Protein AF-A0A4Q3VLK0-F1 (afdb_monomer_lite)

Radius of gyration: 17.01 Å; chains: 1; bounding box: 26×44×41 Å

Sequence (79 aa):
WGTGAVHRRDFARRVRMRSYAELYAMRDLYYRAHWFARDGRINGYSTEPFIESTILERRRALEWLLDKTADWNEMDLST

pLDDT: mean 89.5, std 11.76, range [43.44, 98.0]

Secondary structure (DSSP, 8-state):
--SHHHHHHHHHTT--PPPHHHHHHHHHHHHHHHHHHHHHHHHT---TT--HHHHHHHHHHHHHHH-TT--TTS-----

Structure (mmCIF, N/CA/C/O backbone):
data_AF-A0A4Q3VLK0-F1
#
_entry.id   AF-A0A4Q3VLK0-F1
#
loop_
_atom_site.group_PDB
_atom_site.id
_atom_site.type_symbol
_atom_site.label_atom_id
_atom_site.label_alt_id
_atom_site.label_comp_id
_atom_site.label_asym_id
_atom_site.label_entity_id
_atom_site.label_seq_id
_atom_site.pdbx_PDB_ins_code
_atom_site.Cartn_x
_atom_site.Cartn_y
_atom_site.Cartn_z
_atom_site.occupancy
_atom_site.B_iso_or_equiv
_atom_site.auth_seq_id
_atom_site.auth_comp_id
_atom_site.auth_asym_id
_atom_site.auth_atom_id
_atom_site.pdbx_PDB_model_num
ATOM 1 N N . TRP A 1 1 ? 2.851 34.725 20.337 1.00 43.44 1 TRP A N 1
ATOM 2 C CA . TRP A 1 1 ? 2.867 33.252 20.226 1.00 43.44 1 TRP A CA 1
ATOM 3 C C . TRP A 1 1 ? 1.461 32.706 20.476 1.00 43.44 1 TRP A C 1
ATOM 5 O O . TRP A 1 1 ? 1.111 32.485 21.623 1.00 43.44 1 TRP A O 1
ATOM 15 N N . GLY A 1 2 ? 0.611 32.585 19.445 1.00 55.81 2 GLY A N 1
ATOM 16 C CA . GLY A 1 2 ? -0.814 32.240 19.649 1.00 55.81 2 GLY A CA 1
ATOM 17 C C . GLY A 1 2 ? -1.540 31.559 18.481 1.00 55.81 2 GLY A C 1
ATOM 18 O O . GLY A 1 2 ? -2.715 31.240 18.603 1.00 55.81 2 GLY A O 1
ATOM 19 N N . THR A 1 3 ? -0.874 31.292 17.356 1.00 58.34 3 THR A N 1
ATOM 20 C CA . THR A 1 3 ? -1.521 30.793 16.126 1.00 58.34 3 THR A CA 1
ATOM 21 C C . THR A 1 3 ? -1.478 29.269 15.952 1.00 58.34 3 THR A C 1
ATOM 23 O O . THR A 1 3 ? -2.330 28.707 15.270 1.00 58.34 3 THR A O 1
ATOM 26 N N . GLY A 1 4 ? -0.555 28.551 16.603 1.00 59.06 4 GLY A N 1
ATOM 27 C CA . GLY A 1 4 ? -0.348 27.111 16.362 1.00 59.06 4 GLY A CA 1
ATOM 28 C C . GLY A 1 4 ? -1.522 26.192 16.746 1.00 59.06 4 GLY A C 1
ATOM 29 O O . GLY A 1 4 ? -1.711 25.141 16.132 1.00 59.06 4 GLY A O 1
ATOM 30 N N . ALA A 1 5 ? -2.338 26.576 17.732 1.00 59.41 5 ALA A N 1
ATOM 31 C CA . ALA A 1 5 ? -3.465 25.760 18.196 1.00 59.41 5 ALA A CA 1
ATOM 32 C C . ALA A 1 5 ? -4.681 25.810 17.250 1.00 59.41 5 ALA A C 1
ATOM 34 O O . ALA A 1 5 ? -5.392 24.813 17.112 1.00 59.41 5 ALA A O 1
ATOM 35 N N . VAL A 1 6 ? -4.895 26.944 16.573 1.00 60.06 6 VAL A N 1
ATOM 36 C CA . VAL A 1 6 ? -6.012 27.146 15.633 1.00 60.06 6 VAL A CA 1
ATOM 37 C C . VAL A 1 6 ? -5.802 26.288 14.380 1.00 60.06 6 VAL A C 1
ATOM 39 O O . VAL A 1 6 ? -6.663 25.482 14.032 1.00 60.06 6 VAL A O 1
ATOM 42 N N . HIS A 1 7 ? -4.593 26.312 13.805 1.00 65.88 7 HIS A N 1
ATOM 43 C CA . HIS A 1 7 ? -4.253 25.518 12.617 1.00 65.88 7 HIS A CA 1
ATOM 44 C C . HIS A 1 7 ? -4.393 23.997 12.819 1.00 65.88 7 HIS A C 1
ATOM 46 O O . HIS A 1 7 ? -4.781 23.283 11.892 1.00 65.88 7 HIS A O 1
ATOM 52 N N . ARG A 1 8 ? -4.122 23.483 14.030 1.00 71.31 8 ARG A N 1
ATOM 53 C CA . ARG A 1 8 ? -4.232 22.045 14.342 1.00 71.31 8 ARG A CA 1
ATOM 54 C C . ARG A 1 8 ? -5.684 21.563 14.372 1.00 71.31 8 ARG A C 1
ATOM 56 O O . ARG A 1 8 ? -5.980 20.487 13.855 1.00 71.31 8 ARG A O 1
ATOM 63 N N . ARG A 1 9 ? -6.590 22.352 14.960 1.00 75.88 9 ARG A N 1
ATOM 64 C CA . ARG A 1 9 ? -8.023 22.015 15.023 1.00 75.88 9 ARG A CA 1
ATOM 65 C C . ARG A 1 9 ? -8.661 22.044 13.636 1.00 75.88 9 ARG A C 1
ATOM 67 O O . ARG A 1 9 ? -9.430 21.145 13.302 1.00 75.88 9 ARG A O 1
ATOM 74 N N . ASP A 1 10 ? -8.273 23.007 12.807 1.00 84.00 10 ASP A N 1
ATOM 75 C CA . ASP A 1 10 ? -8.760 23.109 11.429 1.00 84.00 10 ASP A CA 1
ATOM 76 C C . ASP A 1 10 ? -8.200 22.015 10.513 1.00 84.00 1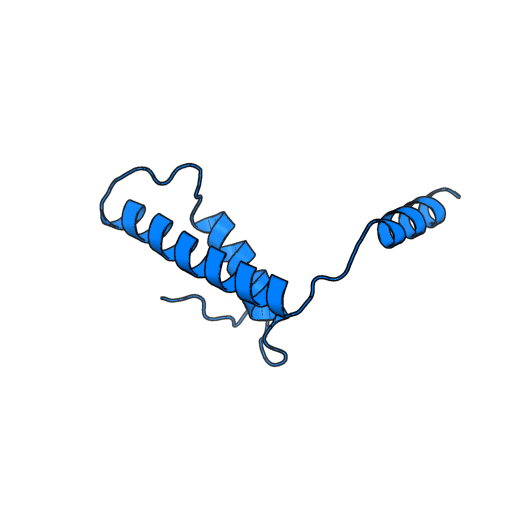0 ASP A C 1
ATOM 78 O O . ASP A 1 10 ? -8.866 21.591 9.570 1.00 84.00 10 ASP A O 1
ATOM 82 N N . PHE A 1 11 ? -6.987 21.518 10.772 1.00 81.50 11 PHE A N 1
ATOM 83 C CA . PHE A 1 11 ? -6.465 20.328 10.098 1.00 81.50 11 PHE A CA 1
ATOM 84 C C . PHE A 1 11 ? -7.276 19.081 10.463 1.00 81.50 11 PHE A C 1
ATOM 86 O O . PHE A 1 11 ? -7.805 18.422 9.573 1.00 81.50 11 PHE A O 1
ATOM 93 N N . ALA A 1 12 ? -7.449 18.800 11.758 1.00 83.69 12 ALA A N 1
ATOM 94 C CA . ALA A 1 12 ? -8.164 17.609 12.218 1.00 83.69 12 ALA A CA 1
ATOM 95 C C . ALA A 1 12 ? -9.609 17.546 11.692 1.00 83.69 12 ALA A C 1
ATOM 97 O O . ALA A 1 12 ? -10.064 16.485 11.279 1.00 83.69 12 ALA A O 1
ATOM 98 N N . ARG A 1 13 ? -10.307 18.690 11.619 1.00 88.56 13 ARG A N 1
ATOM 99 C CA . ARG A 1 13 ? -11.672 18.778 11.066 1.00 88.56 13 ARG A CA 1
ATOM 100 C C . ARG A 1 13 ? -11.773 18.440 9.575 1.00 88.56 13 ARG A C 1
ATOM 102 O O . ARG A 1 13 ? -12.863 18.121 9.112 1.00 88.56 13 ARG A O 1
ATOM 109 N N . ARG A 1 14 ? -10.675 18.545 8.822 1.00 89.69 14 ARG A N 1
ATOM 110 C CA . ARG A 1 14 ? -10.624 18.251 7.379 1.00 89.69 14 ARG A CA 1
ATOM 111 C C . ARG A 1 14 ? -10.202 16.816 7.075 1.00 89.69 14 ARG A C 1
ATOM 113 O O . ARG A 1 14 ? -10.309 16.386 5.930 1.00 89.69 14 ARG A O 1
ATOM 120 N N . VAL A 1 15 ? -9.722 16.077 8.073 1.00 90.88 15 VAL A N 1
ATOM 121 C CA . VAL A 1 15 ? -9.298 14.687 7.911 1.00 90.88 15 VAL A CA 1
ATOM 122 C C . VAL A 1 15 ? -10.472 13.763 8.211 1.00 90.88 15 VAL A C 1
ATOM 124 O O . VAL A 1 15 ? -11.148 13.898 9.227 1.00 90.88 15 VAL A O 1
ATOM 127 N N . ARG A 1 16 ? -10.697 12.791 7.328 1.00 90.62 16 ARG A N 1
ATOM 128 C CA . ARG A 1 16 ? -11.687 11.729 7.518 1.00 90.62 16 ARG A CA 1
ATOM 129 C C . ARG A 1 16 ? -10.976 10.384 7.573 1.00 90.62 16 ARG A C 1
ATOM 131 O O . ARG A 1 16 ? -10.144 10.099 6.713 1.00 90.62 16 ARG A O 1
ATOM 138 N N . MET A 1 17 ? -11.334 9.555 8.554 1.00 91.50 17 MET A N 1
ATOM 139 C CA . MET A 1 17 ? -10.862 8.171 8.596 1.00 91.50 17 MET A CA 1
ATOM 140 C C . MET A 1 17 ? -11.445 7.373 7.432 1.00 91.50 17 MET A C 1
ATOM 142 O O . MET A 1 17 ? -12.641 7.461 7.141 1.00 91.50 17 MET A O 1
ATOM 146 N N . ARG A 1 18 ? -10.583 6.595 6.781 1.00 94.44 18 ARG A N 1
ATOM 147 C CA . ARG A 1 18 ? -10.977 5.635 5.752 1.00 94.44 18 ARG A CA 1
ATOM 148 C C . ARG A 1 18 ? -11.529 4.378 6.408 1.00 94.44 18 ARG A C 1
ATOM 150 O O . ARG A 1 18 ? -11.065 3.967 7.469 1.00 94.44 18 ARG A O 1
ATOM 157 N N . SER A 1 19 ? -12.531 3.787 5.776 1.00 96.50 19 SER A N 1
ATOM 158 C CA . SER A 1 19 ? -13.041 2.473 6.150 1.00 96.50 19 SER A CA 1
ATOM 159 C C . SER A 1 19 ? -12.007 1.385 5.856 1.00 96.50 19 SER A C 1
ATOM 161 O O . SER A 1 19 ? -11.173 1.535 4.963 1.00 96.50 19 SER A O 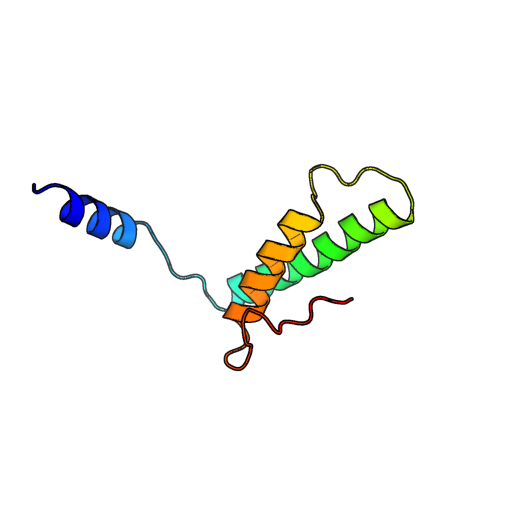1
ATOM 163 N N . TYR A 1 20 ? -12.097 0.250 6.552 1.00 96.00 20 TYR A N 1
ATOM 164 C CA . TYR A 1 20 ? -11.261 -0.912 6.235 1.00 96.00 20 TYR A CA 1
ATOM 165 C C . TYR A 1 20 ? -11.415 -1.354 4.775 1.00 96.00 20 TYR A C 1
ATOM 167 O O . TYR A 1 20 ? -10.420 -1.681 4.140 1.00 96.00 20 TYR A O 1
ATOM 175 N N . ALA A 1 21 ? -12.629 -1.302 4.216 1.00 97.50 21 ALA A N 1
ATOM 176 C CA . ALA A 1 21 ? -12.869 -1.631 2.811 1.00 97.50 21 ALA A CA 1
ATOM 177 C C . ALA A 1 21 ? -12.077 -0.722 1.853 1.00 97.50 21 ALA A C 1
ATOM 179 O O . ALA A 1 21 ? -11.429 -1.222 0.937 1.00 97.50 21 ALA A O 1
ATOM 180 N N . GLU A 1 22 ? -12.069 0.596 2.092 1.00 97.56 22 GLU A N 1
ATOM 181 C CA . GLU A 1 22 ? -11.239 1.535 1.321 1.00 97.56 22 GLU A CA 1
ATOM 182 C C . GLU A 1 22 ? -9.745 1.213 1.466 1.00 97.56 22 GLU A C 1
ATOM 184 O O . GLU A 1 22 ? -9.020 1.218 0.474 1.00 97.56 22 GLU A O 1
ATOM 189 N N . LEU A 1 23 ? -9.282 0.902 2.682 1.00 96.62 23 LEU A N 1
ATOM 190 C CA . LEU A 1 23 ? -7.876 0.579 2.938 1.00 96.62 23 LEU A CA 1
ATOM 191 C C . LEU A 1 23 ? -7.438 -0.712 2.230 1.00 96.62 23 LEU A C 1
ATOM 193 O O . LEU A 1 23 ? -6.396 -0.718 1.578 1.00 96.62 23 LEU A O 1
ATOM 197 N N . TYR A 1 24 ? -8.237 -1.782 2.297 1.00 96.81 24 TYR A N 1
ATOM 198 C CA . TYR A 1 24 ? -7.950 -3.035 1.592 1.00 96.81 24 TYR A CA 1
ATOM 199 C C . TYR A 1 24 ? -7.992 -2.866 0.070 1.00 96.81 24 TYR A C 1
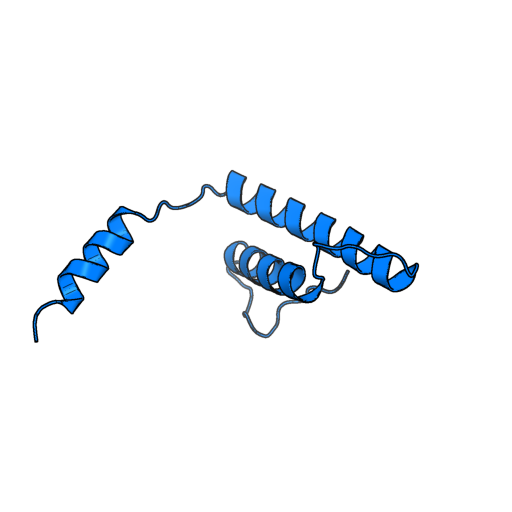ATOM 201 O O . TYR A 1 24 ? -7.120 -3.394 -0.618 1.00 96.81 24 TYR A O 1
ATOM 209 N N . ALA A 1 25 ? -8.940 -2.087 -0.461 1.00 98.00 25 ALA A N 1
ATOM 210 C CA . ALA A 1 25 ? -8.995 -1.780 -1.890 1.00 98.00 25 ALA A CA 1
ATOM 211 C C . ALA A 1 25 ? -7.764 -0.981 -2.353 1.00 98.00 25 ALA A C 1
ATOM 213 O O . ALA A 1 25 ? -7.188 -1.267 -3.401 1.00 98.00 25 ALA A O 1
ATOM 214 N N . MET A 1 26 ? -7.312 -0.008 -1.554 1.00 97.56 26 MET A N 1
ATOM 215 C CA . MET A 1 26 ? -6.072 0.718 -1.833 1.00 97.56 26 MET A CA 1
ATOM 216 C C . MET A 1 26 ? -4.850 -0.201 -1.768 1.00 97.56 26 MET A C 1
ATOM 218 O O . MET A 1 26 ? -3.978 -0.098 -2.628 1.00 97.56 26 MET A O 1
ATOM 222 N N . ARG A 1 27 ? -4.776 -1.106 -0.784 1.00 96.31 27 ARG A N 1
ATOM 223 C CA . ARG A 1 27 ? -3.679 -2.079 -0.672 1.00 96.31 27 ARG A CA 1
ATOM 224 C C . ARG A 1 27 ? -3.594 -2.956 -1.924 1.00 96.31 27 ARG A C 1
ATOM 226 O O . ARG A 1 27 ? -2.513 -3.076 -2.492 1.00 96.31 27 ARG A O 1
ATOM 233 N N . ASP A 1 28 ? -4.722 -3.499 -2.385 1.00 97.06 28 ASP A N 1
ATOM 234 C CA . ASP A 1 28 ? -4.796 -4.294 -3.620 1.00 97.06 28 ASP A CA 1
ATOM 235 C C . ASP A 1 28 ? -4.368 -3.482 -4.857 1.00 97.06 28 ASP A C 1
ATOM 237 O O . ASP A 1 28 ? -3.575 -3.954 -5.673 1.00 97.06 28 ASP A O 1
ATOM 241 N N . LEU A 1 29 ? -4.792 -2.218 -4.962 1.00 97.44 29 LEU A N 1
ATOM 242 C CA . LEU A 1 29 ? -4.349 -1.327 -6.038 1.00 97.44 29 LEU A CA 1
ATOM 243 C C . LEU A 1 29 ? -2.820 -1.155 -6.056 1.00 97.44 29 LEU A C 1
ATOM 245 O O . LEU A 1 29 ? -2.206 -1.288 -7.114 1.00 97.44 29 LEU A O 1
ATOM 249 N N . TYR A 1 30 ? -2.193 -0.880 -4.906 1.00 97.25 30 TYR A N 1
ATOM 250 C CA . TYR A 1 30 ? -0.735 -0.713 -4.831 1.00 97.25 30 TYR A CA 1
ATOM 251 C C . TYR A 1 30 ? 0.028 -2.023 -5.035 1.00 97.25 30 TYR A C 1
ATOM 253 O O . TYR A 1 30 ? 1.124 -1.999 -5.591 1.00 97.25 30 TYR A O 1
ATOM 261 N N . TYR A 1 31 ? -0.553 -3.163 -4.659 1.00 95.81 31 TYR A N 1
ATOM 262 C CA . TYR A 1 31 ? -0.005 -4.476 -4.987 1.00 95.81 31 TYR A CA 1
ATOM 263 C C . TYR A 1 31 ? 0.065 -4.692 -6.507 1.00 95.81 31 TYR A C 1
ATOM 265 O O . TYR A 1 31 ? 1.118 -5.038 -7.043 1.00 95.81 31 TYR A O 1
ATOM 273 N N . ARG A 1 32 ? -1.026 -4.413 -7.230 1.00 96.88 32 ARG A N 1
ATOM 274 C CA . ARG A 1 32 ? -1.075 -4.539 -8.699 1.00 96.88 32 ARG A CA 1
ATOM 275 C C . ARG A 1 32 ? -0.181 -3.519 -9.401 1.00 96.88 32 ARG A C 1
ATOM 277 O O . ARG A 1 32 ? 0.491 -3.856 -10.371 1.00 96.88 32 ARG A O 1
ATOM 284 N N . ALA A 1 33 ? -0.138 -2.286 -8.896 1.00 97.06 33 ALA A N 1
ATOM 285 C CA . ALA A 1 33 ? 0.746 -1.249 -9.420 1.00 97.06 33 ALA A CA 1
ATOM 286 C C . ALA A 1 33 ? 2.228 -1.620 -9.249 1.00 97.06 33 ALA A C 1
ATOM 288 O O . ALA A 1 33 ? 3.026 -1.352 -10.144 1.00 97.06 33 ALA A O 1
ATOM 289 N N . HIS A 1 34 ? 2.592 -2.267 -8.135 1.00 96.62 34 HIS A N 1
ATOM 290 C CA . HIS A 1 34 ? 3.952 -2.760 -7.912 1.00 96.62 34 HIS A CA 1
ATOM 291 C C . HIS A 1 34 ? 4.326 -3.810 -8.959 1.00 96.62 34 HIS A C 1
ATOM 293 O O . HIS A 1 34 ? 5.380 -3.698 -9.578 1.00 96.62 34 HIS A O 1
ATOM 299 N N . TRP A 1 35 ? 3.432 -4.769 -9.218 1.00 96.06 35 TRP A N 1
ATOM 300 C CA . TRP A 1 35 ? 3.617 -5.756 -10.281 1.00 96.06 35 TRP A CA 1
ATOM 301 C C . TRP A 1 35 ? 3.804 -5.119 -11.657 1.00 96.06 35 TRP A C 1
ATOM 303 O O . TRP A 1 35 ? 4.743 -5.479 -12.357 1.00 96.06 35 TRP A O 1
ATOM 313 N N . PHE A 1 36 ? 2.968 -4.146 -12.026 1.00 97.19 36 PHE A N 1
ATOM 314 C CA . PHE A 1 36 ? 3.097 -3.438 -13.303 1.00 97.19 36 PHE A CA 1
ATOM 315 C C . PHE A 1 36 ? 4.437 -2.698 -13.432 1.00 97.19 36 PHE A C 1
ATOM 317 O O . PHE A 1 36 ? 5.105 -2.803 -14.460 1.00 97.19 36 PHE A O 1
ATOM 324 N N . ALA A 1 37 ? 4.849 -1.977 -12.384 1.00 96.88 37 ALA A N 1
ATOM 325 C CA . ALA A 1 37 ? 6.113 -1.244 -12.371 1.00 96.88 37 ALA A CA 1
ATOM 326 C C . ALA A 1 37 ? 7.324 -2.190 -12.469 1.00 96.88 37 ALA A C 1
ATOM 328 O O . ALA A 1 37 ? 8.247 -1.944 -13.248 1.00 96.88 37 ALA A O 1
ATOM 329 N N . ARG A 1 38 ? 7.285 -3.301 -11.724 1.00 95.44 38 ARG A N 1
ATOM 330 C CA . ARG A 1 38 ? 8.310 -4.348 -11.743 1.00 95.44 38 ARG A CA 1
ATOM 331 C C . ARG A 1 38 ? 8.393 -5.050 -13.096 1.00 95.44 38 ARG A C 1
ATOM 333 O O . ARG A 1 38 ? 9.501 -5.302 -13.560 1.00 95.44 38 ARG A O 1
ATOM 340 N N . ASP A 1 39 ? 7.258 -5.346 -13.72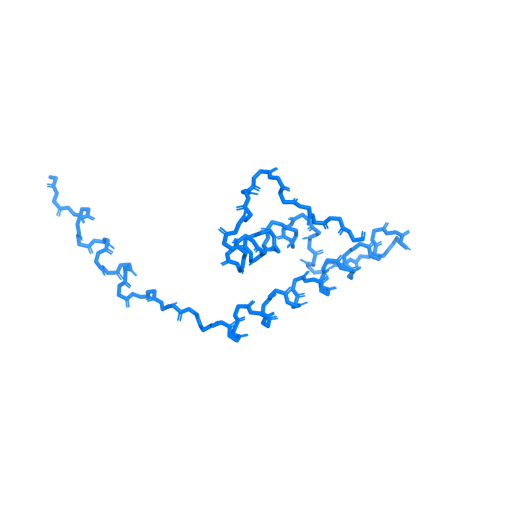4 1.00 97.00 39 ASP A N 1
ATOM 341 C CA . ASP A 1 39 ? 7.215 -5.960 -15.052 1.00 97.00 39 ASP A CA 1
ATOM 342 C C . ASP A 1 39 ? 7.883 -5.060 -16.097 1.00 97.00 39 ASP A C 1
ATOM 344 O O . ASP A 1 39 ? 8.788 -5.508 -16.795 1.00 97.00 39 ASP A O 1
ATOM 348 N N . GLY A 1 40 ? 7.562 -3.762 -16.112 1.00 96.56 40 GLY A N 1
ATOM 349 C CA . GLY A 1 40 ? 8.232 -2.806 -16.999 1.00 96.56 40 GLY A CA 1
ATOM 350 C C . GLY A 1 40 ? 9.735 -2.699 -16.756 1.00 96.56 40 GLY A C 1
ATOM 351 O O . GLY A 1 40 ? 10.508 -2.640 -17.712 1.00 96.56 40 GLY A O 1
ATOM 352 N N . ARG A 1 41 ? 10.182 -2.775 -15.495 1.00 95.19 41 ARG A N 1
ATOM 353 C CA . ARG A 1 41 ? 11.614 -2.835 -15.162 1.00 95.19 41 ARG A CA 1
ATOM 354 C C . ARG A 1 41 ? 12.286 -4.112 -15.677 1.00 95.19 41 ARG A C 1
ATOM 356 O O . ARG A 1 41 ? 13.423 -4.041 -16.130 1.00 95.19 41 ARG A O 1
ATOM 363 N N . ILE A 1 42 ? 11.621 -5.263 -15.582 1.00 96.62 42 ILE A N 1
ATOM 364 C CA . ILE A 1 42 ? 12.154 -6.556 -16.044 1.00 96.62 42 ILE A CA 1
ATOM 365 C C . ILE A 1 42 ? 12.164 -6.629 -17.578 1.00 96.62 42 ILE A C 1
ATOM 367 O O . ILE A 1 42 ? 13.142 -7.093 -18.159 1.00 96.62 42 ILE A O 1
ATOM 371 N N . ASN A 1 43 ? 11.103 -6.145 -18.227 1.00 97.88 43 ASN A N 1
ATOM 372 C CA . ASN A 1 43 ? 10.875 -6.269 -19.668 1.00 97.88 43 ASN A CA 1
ATOM 373 C C . ASN A 1 43 ? 11.327 -5.044 -20.483 1.00 97.88 43 ASN A C 1
ATOM 375 O O .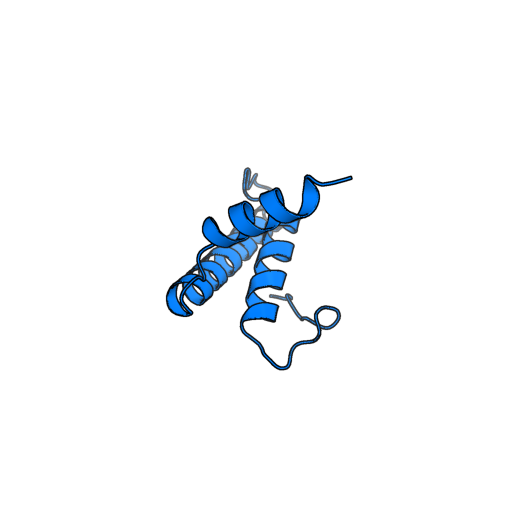 ASN A 1 43 ? 11.259 -5.065 -21.710 1.00 97.88 43 ASN A O 1
ATOM 379 N N . GLY A 1 44 ? 11.807 -3.981 -19.834 1.00 97.19 44 GLY A N 1
ATOM 380 C CA . GLY A 1 44 ? 12.440 -2.834 -20.489 1.00 97.19 44 GLY A CA 1
ATOM 381 C C . GLY A 1 44 ? 11.481 -1.828 -21.131 1.00 97.19 44 GLY A C 1
ATOM 382 O O . GLY A 1 44 ? 11.873 -1.151 -22.081 1.00 97.19 44 GLY A O 1
ATOM 383 N N . TYR A 1 45 ? 10.245 -1.702 -20.636 1.00 97.44 45 TYR A N 1
ATOM 384 C CA . TYR A 1 45 ? 9.289 -0.693 -21.107 1.00 97.44 45 TYR A CA 1
ATOM 385 C C . TYR A 1 45 ? 8.943 0.331 -20.017 1.00 97.44 45 TYR A C 1
ATOM 387 O O . TYR A 1 45 ? 9.015 0.050 -18.820 1.00 97.44 45 TYR A O 1
ATOM 395 N N . SER A 1 46 ? 8.563 1.543 -20.436 1.00 96.62 46 SER A N 1
ATOM 396 C CA . SER A 1 46 ? 8.222 2.621 -19.502 1.00 96.62 46 SER A CA 1
ATOM 397 C C . SER A 1 46 ? 6.903 2.349 -18.787 1.00 96.62 46 SER A C 1
ATOM 399 O O . SER A 1 46 ? 5.891 2.034 -19.413 1.00 96.62 46 SER A O 1
ATOM 401 N N . THR A 1 47 ? 6.913 2.531 -17.472 1.00 97.19 47 THR A N 1
ATOM 402 C CA . THR A 1 47 ? 5.738 2.422 -16.606 1.00 97.19 47 THR A CA 1
ATOM 403 C C . THR A 1 47 ? 5.287 3.782 -16.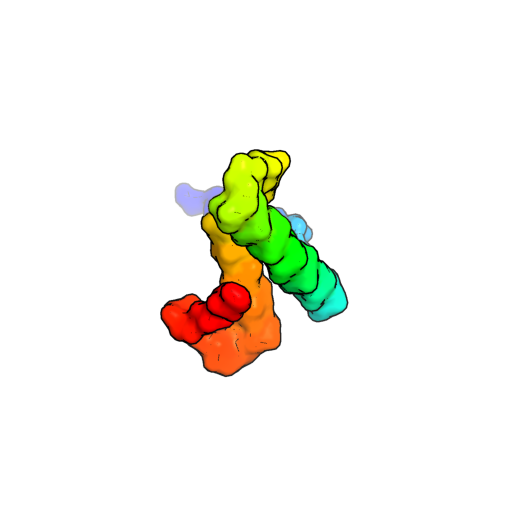098 1.00 97.19 47 THR A C 1
ATOM 405 O O . THR A 1 47 ? 4.437 3.839 -15.222 1.00 97.19 47 THR A O 1
ATOM 408 N N . GLU A 1 48 ? 5.808 4.896 -16.619 1.00 95.19 48 GLU A N 1
ATOM 409 C CA . GLU A 1 48 ? 5.387 6.224 -16.172 1.00 95.19 48 GLU A CA 1
ATOM 410 C C . GLU A 1 48 ? 3.860 6.416 -16.286 1.00 95.19 48 GLU A C 1
ATOM 412 O O . GLU A 1 48 ? 3.250 6.004 -17.275 1.00 95.19 48 GLU A O 1
ATOM 417 N N . PRO A 1 49 ? 3.213 7.032 -15.277 1.00 93.00 49 PRO A N 1
ATOM 418 C CA . PRO A 1 49 ? 3.795 7.685 -14.095 1.00 93.00 49 PRO A CA 1
ATOM 419 C C . PRO A 1 49 ? 3.986 6.758 -12.865 1.00 93.00 49 PRO A C 1
ATOM 421 O O . PRO A 1 49 ? 4.132 7.241 -11.741 1.00 93.00 49 PRO A O 1
ATOM 424 N N . PHE A 1 50 ? 3.954 5.432 -13.032 1.00 94.94 50 PHE A N 1
ATOM 425 C CA . PHE A 1 50 ? 4.034 4.432 -11.958 1.00 94.94 50 PHE A CA 1
ATOM 426 C C . PHE A 1 50 ? 5.476 4.194 -11.482 1.00 94.94 50 PHE A C 1
ATOM 428 O O . PHE A 1 50 ? 6.129 3.216 -11.837 1.00 94.94 50 PHE A O 1
ATOM 435 N N . ILE A 1 51 ? 5.966 5.087 -10.620 1.00 95.94 51 ILE A N 1
ATOM 436 C CA . ILE A 1 51 ? 7.304 4.991 -10.018 1.00 95.94 51 ILE A CA 1
ATOM 437 C C . ILE A 1 51 ? 7.329 3.889 -8.940 1.00 95.94 51 ILE A C 1
ATOM 439 O O . ILE A 1 51 ? 6.718 4.047 -7.877 1.00 95.94 51 ILE A O 1
ATOM 443 N N . GLU A 1 52 ? 8.074 2.803 -9.187 1.00 94.62 52 GLU A N 1
ATOM 444 C CA . GLU A 1 52 ? 8.146 1.598 -8.330 1.00 94.62 52 GLU A CA 1
ATOM 445 C C . GLU A 1 52 ? 8.461 1.928 -6.860 1.00 94.62 52 GLU A C 1
ATOM 447 O O . GLU A 1 52 ? 7.773 1.449 -5.961 1.00 94.62 52 GLU A O 1
ATOM 452 N N . SER A 1 53 ? 9.425 2.818 -6.596 1.00 94.75 53 SER A N 1
ATOM 453 C CA . SER A 1 53 ? 9.794 3.221 -5.229 1.00 94.75 53 SER A CA 1
ATOM 454 C C . SER A 1 53 ? 8.655 3.922 -4.482 1.00 94.75 53 SER A C 1
ATOM 456 O O . SER A 1 53 ? 8.386 3.618 -3.323 1.00 94.75 53 SER A O 1
ATOM 458 N N . THR A 1 54 ? 7.924 4.819 -5.150 1.00 96.62 54 THR A N 1
ATOM 459 C CA . THR A 1 54 ? 6.776 5.518 -4.546 1.00 96.62 54 THR A CA 1
ATOM 460 C C . THR A 1 54 ? 5.628 4.552 -4.267 1.00 96.62 54 THR A C 1
ATOM 462 O O . THR A 1 54 ? 4.941 4.664 -3.250 1.00 96.62 54 THR A O 1
ATOM 465 N N . ILE A 1 55 ? 5.412 3.597 -5.171 1.00 96.94 55 ILE A N 1
ATOM 466 C CA . ILE A 1 55 ? 4.405 2.547 -5.020 1.00 96.94 55 ILE A CA 1
ATOM 467 C C . ILE A 1 55 ? 4.733 1.654 -3.823 1.00 96.94 55 ILE A C 1
ATOM 469 O O . ILE A 1 55 ? 3.847 1.401 -3.005 1.00 96.94 55 ILE A O 1
ATOM 473 N N . LEU A 1 56 ? 5.992 1.231 -3.686 1.00 95.25 56 LEU A N 1
ATOM 474 C CA . LEU A 1 56 ? 6.447 0.396 -2.578 1.00 95.25 56 LEU A CA 1
ATOM 475 C C . LEU A 1 56 ? 6.296 1.089 -1.222 1.00 95.25 56 LEU A C 1
ATOM 477 O O . LEU A 1 56 ? 5.759 0.475 -0.305 1.00 95.25 56 LEU A O 1
ATOM 481 N N . GLU A 1 57 ? 6.662 2.368 -1.095 1.00 95.50 57 GLU A N 1
ATOM 482 C CA . GLU A 1 57 ? 6.471 3.106 0.166 1.00 95.50 57 GLU A CA 1
ATOM 483 C C . GLU A 1 57 ? 4.989 3.235 0.552 1.00 95.50 57 GLU A C 1
ATOM 485 O O . GLU A 1 57 ? 4.615 3.087 1.717 1.00 95.50 57 GLU A O 1
ATOM 490 N N . ARG A 1 58 ? 4.100 3.457 -0.423 1.00 96.00 58 ARG A N 1
ATOM 491 C CA . ARG A 1 58 ? 2.653 3.529 -0.161 1.00 96.00 58 ARG A CA 1
ATOM 492 C C . ARG A 1 58 ? 2.058 2.167 0.182 1.00 96.00 58 ARG A C 1
ATOM 494 O O . ARG A 1 58 ? 1.206 2.091 1.066 1.00 96.00 58 ARG A O 1
ATOM 501 N N . ARG A 1 59 ? 2.521 1.098 -0.473 1.00 95.44 59 ARG A N 1
ATOM 502 C CA . ARG A 1 59 ? 2.171 -0.278 -0.107 1.00 95.44 59 ARG A CA 1
ATOM 503 C C . ARG A 1 59 ? 2.626 -0.572 1.320 1.00 95.44 59 ARG A C 1
ATOM 505 O O . ARG A 1 59 ? 1.800 -1.018 2.103 1.00 95.44 59 ARG A O 1
ATOM 512 N N . ARG A 1 60 ? 3.870 -0.233 1.685 1.00 94.94 60 ARG A N 1
ATOM 513 C CA . ARG A 1 60 ? 4.395 -0.361 3.054 1.00 94.94 60 ARG A CA 1
ATOM 514 C C . ARG A 1 60 ? 3.465 0.305 4.067 1.00 94.94 60 ARG A C 1
ATOM 516 O O . ARG A 1 60 ? 3.028 -0.324 5.016 1.00 94.94 60 ARG A O 1
ATOM 523 N N . ALA A 1 61 ? 3.079 1.557 3.845 1.00 95.12 61 ALA A N 1
ATOM 524 C CA . ALA A 1 61 ? 2.157 2.241 4.752 1.00 95.12 61 ALA A CA 1
ATOM 525 C C . ALA A 1 61 ? 0.827 1.492 4.951 1.00 95.12 61 ALA A C 1
ATOM 527 O O . ALA A 1 61 ? 0.320 1.428 6.068 1.00 95.12 61 ALA A O 1
ATOM 528 N N . LEU A 1 62 ? 0.270 0.914 3.884 1.00 95.69 62 LEU A N 1
ATOM 529 C CA . LEU A 1 62 ? -1.002 0.190 3.932 1.00 95.69 62 LEU A CA 1
ATOM 530 C C . LEU A 1 62 ? -0.878 -1.192 4.579 1.00 95.69 62 LEU A C 1
ATOM 532 O O . LEU A 1 62 ? -1.749 -1.561 5.358 1.00 95.69 62 LEU A O 1
ATOM 536 N N . GLU A 1 63 ? 0.185 -1.936 4.274 1.00 93.62 63 GLU A N 1
ATOM 537 C CA . GLU A 1 63 ? 0.493 -3.232 4.893 1.00 93.62 63 GLU A CA 1
ATOM 538 C C . GLU A 1 63 ? 0.672 -3.063 6.411 1.00 93.62 63 GLU A C 1
ATOM 540 O O . GLU A 1 63 ? -0.014 -3.725 7.184 1.00 93.62 63 GLU A O 1
ATOM 545 N N . TRP A 1 64 ? 1.470 -2.076 6.836 1.00 95.00 64 TRP A N 1
ATOM 546 C CA . TRP A 1 64 ? 1.698 -1.770 8.251 1.00 95.00 64 TRP A CA 1
ATOM 547 C C . TRP A 1 64 ? 0.415 -1.334 8.965 1.00 95.00 64 TRP A C 1
ATOM 549 O O . TRP A 1 64 ? 0.122 -1.774 10.070 1.00 95.00 64 TRP A O 1
ATOM 559 N N . LEU A 1 65 ? -0.395 -0.485 8.324 1.00 93.94 65 LEU A N 1
ATOM 560 C CA . LEU A 1 65 ? -1.654 -0.018 8.908 1.00 93.94 65 LEU A CA 1
ATOM 561 C C . LEU A 1 65 ? -2.668 -1.157 9.112 1.00 93.94 65 LEU A C 1
ATOM 563 O O . LEU A 1 65 ? -3.511 -1.079 10.009 1.00 93.94 65 LEU A O 1
ATOM 567 N N . LEU A 1 66 ? -2.630 -2.178 8.252 1.00 93.44 66 LEU A N 1
ATOM 568 C CA . LEU A 1 66 ? -3.577 -3.293 8.250 1.00 93.44 66 LEU A CA 1
ATOM 569 C C . LEU A 1 66 ? -3.096 -4.501 9.068 1.00 93.44 66 LEU A C 1
ATOM 571 O O . LEU A 1 66 ? -3.923 -5.357 9.391 1.00 93.44 66 LEU A O 1
ATOM 575 N N . ASP A 1 67 ? -1.819 -4.551 9.447 1.00 91.12 67 ASP A N 1
ATOM 576 C CA . ASP A 1 67 ? -1.238 -5.581 10.308 1.00 91.12 67 ASP A CA 1
ATOM 577 C C . ASP A 1 67 ? -0.826 -5.005 11.672 1.00 91.12 67 ASP A C 1
ATOM 579 O O . ASP A 1 67 ? 0.167 -4.298 11.819 1.00 91.12 67 ASP A O 1
ATOM 583 N N . LYS A 1 68 ? -1.578 -5.363 12.717 1.00 83.75 68 LYS A N 1
ATOM 584 C CA . LYS A 1 68 ? -1.334 -4.887 14.090 1.00 83.75 68 LYS A CA 1
ATOM 585 C C . LYS A 1 68 ? -0.060 -5.447 14.726 1.00 83.75 68 LYS A C 1
ATOM 587 O O . LYS A 1 68 ? 0.308 -4.996 15.808 1.00 83.75 68 LYS A O 1
ATOM 592 N N . THR A 1 69 ? 0.546 -6.460 14.116 1.00 89.38 69 THR A N 1
ATOM 593 C CA . THR A 1 69 ? 1.741 -7.143 14.617 1.00 89.38 69 THR A CA 1
ATOM 594 C C . THR A 1 69 ? 3.007 -6.753 13.862 1.00 89.38 69 THR A C 1
ATOM 596 O O . THR A 1 69 ? 4.096 -7.102 14.308 1.00 89.38 69 THR A O 1
ATOM 599 N N . ALA A 1 70 ? 2.882 -6.005 12.762 1.00 87.75 70 ALA A N 1
ATOM 600 C CA . ALA A 1 70 ? 4.009 -5.631 11.925 1.00 87.75 70 ALA A CA 1
ATOM 601 C C . ALA A 1 70 ? 4.866 -4.517 12.551 1.00 87.75 70 ALA A C 1
ATOM 603 O O . ALA A 1 70 ? 4.369 -3.438 12.894 1.00 87.75 70 ALA A O 1
ATOM 604 N N . ASP A 1 71 ? 6.181 -4.743 12.615 1.00 90.88 71 ASP A N 1
ATOM 605 C CA . ASP A 1 71 ? 7.159 -3.670 12.800 1.00 90.88 71 ASP A CA 1
ATOM 606 C C . ASP A 1 71 ? 7.387 -2.967 11.457 1.00 90.88 71 ASP A C 1
ATOM 608 O O . ASP A 1 71 ? 7.609 -3.604 10.426 1.00 90.88 71 ASP A O 1
ATOM 612 N N . TRP A 1 72 ? 7.355 -1.635 11.471 1.00 88.88 72 TRP A N 1
ATOM 613 C CA . TRP A 1 72 ? 7.611 -0.804 10.296 1.00 88.88 72 TRP A CA 1
ATOM 614 C C . TRP A 1 72 ? 8.919 -1.165 9.569 1.00 88.88 72 TRP A C 1
ATOM 616 O O . TRP A 1 72 ? 8.969 -1.141 8.336 1.00 88.88 72 TRP A O 1
ATOM 626 N N . ASN A 1 73 ? 9.969 -1.496 10.321 1.00 89.25 73 ASN A N 1
ATOM 627 C CA . ASN A 1 73 ? 11.307 -1.773 9.801 1.00 89.25 73 ASN A CA 1
ATOM 628 C C . ASN A 1 73 ? 11.485 -3.219 9.322 1.00 89.25 73 ASN A C 1
ATOM 630 O O . ASN A 1 73 ? 12.426 -3.490 8.581 1.00 89.25 73 ASN A O 1
ATOM 634 N N . GLU A 1 74 ? 10.599 -4.132 9.721 1.00 88.44 74 GLU A N 1
ATOM 635 C CA . GLU A 1 74 ? 10.719 -5.572 9.443 1.00 88.44 74 GLU A CA 1
ATOM 636 C C . GLU A 1 74 ? 9.744 -6.054 8.362 1.00 88.44 74 GLU A C 1
ATOM 638 O O . GLU A 1 74 ? 9.610 -7.250 8.114 1.00 88.44 74 GLU A O 1
ATOM 643 N N . MET A 1 75 ? 9.048 -5.132 7.698 1.00 84.69 75 MET A N 1
ATOM 644 C CA . MET A 1 75 ? 8.029 -5.510 6.730 1.00 84.69 75 MET A CA 1
ATOM 645 C C . MET A 1 75 ? 8.604 -6.104 5.447 1.00 84.69 75 MET A C 1
ATOM 647 O O . MET A 1 75 ? 9.305 -5.427 4.686 1.00 84.69 75 MET A O 1
ATOM 651 N N . ASP A 1 76 ? 8.192 -7.336 5.157 1.00 83.50 76 ASP A N 1
ATOM 652 C CA . ASP A 1 76 ? 8.466 -7.994 3.889 1.00 83.50 76 ASP A CA 1
ATOM 653 C C . ASP A 1 76 ? 7.490 -7.520 2.800 1.00 83.50 76 ASP A C 1
ATOM 655 O O . ASP A 1 76 ? 6.277 -7.724 2.863 1.00 83.50 76 ASP A O 1
ATOM 659 N N . LEU A 1 77 ? 8.038 -6.856 1.784 1.00 83.81 77 LEU A N 1
ATOM 660 C CA . LEU A 1 77 ? 7.315 -6.408 0.589 1.00 83.81 77 LEU A CA 1
ATOM 661 C C . LEU A 1 77 ? 7.757 -7.166 -0.662 1.00 83.81 77 LEU A C 1
ATOM 663 O O . LEU A 1 77 ? 7.350 -6.805 -1.774 1.00 83.81 77 LEU A O 1
ATOM 667 N N . SER A 1 78 ? 8.598 -8.187 -0.486 1.00 80.44 78 SER A N 1
ATOM 668 C CA . SER A 1 78 ? 9.028 -9.042 -1.572 1.00 80.44 78 SER A CA 1
ATOM 669 C C . SER A 1 78 ? 7.819 -9.746 -2.182 1.00 80.44 78 SER A C 1
ATOM 671 O O . SER A 1 78 ? 6.811 -10.060 -1.545 1.00 80.44 78 SER A O 1
ATOM 673 N N . THR A 1 79 ? 7.843 -9.839 -3.499 1.00 70.19 79 THR A N 1
ATOM 674 C CA . THR A 1 79 ? 6.835 -10.461 -4.354 1.00 70.19 79 THR A CA 1
ATOM 675 C C . THR A 1 79 ? 7.566 -10.847 -5.632 1.00 70.19 79 THR A C 1
ATOM 677 O O . THR A 1 79 ? 8.686 -10.331 -5.851 1.00 70.19 79 THR A O 1
#

Foldseek 3Di:
DPCPVVVVVVVVVPDDDDDPVVLVVVLVVLLVLLVQCVCCVVVVHDPPPSDNVVSQVSNLVSVPVVDPPDDSVPDDPDD